Protein AF-A0A0D7CIS0-F1 (afdb_monomer)

Mean predicted aligned error: 7.15 Å

Nearest PDB structures (foldseek):
  2kg6-assembly1_A  TM=7.719E-01  e=3.380E-04  Streptomyces coelicolor
  8xks-assembly1_R  TM=7.850E-01  e=1.006E-02  Chlamydomonas reinhardtii
  2mvu-assembly1_A  TM=7.576E-01  e=1.455E-02  Streptomyces coelicolor A3(2)
  2lte-assembly1_A  TM=6.528E-01  e=1.687E-02  Pseudomonas aeruginosa 2192
  2cg5-assembly1_B  TM=5.582E-01  e=2.827E-02  Homo sapiens

Secondary structure (DSSP, 8-state):
-----------HHHHHHHHHHHSTT-----STT-BHHHHT--HHHHHHHHHHHHHHHTEEE-TTS-S---BHHHHHHHEEE-----

Sequence (86 aa):
MSNNQGDMVIDEDVMRRCVGHVLPGVEDFSGLDTRFDEIGLDSMLLAELIVQLEEETDGMLDLHVTGRLETLRDLMLSLRPLREAE

Solvent-accessible surface area (backbone atoms only — not comparable to full-atom values): 5281 Å² total; per-residue (Å²): 136,84,84,78,77,63,79,51,85,77,53,69,68,57,53,53,52,35,49,34,67,68,38,75,87,60,86,78,72,93,50,49,82,40,40,35,76,80,75,67,50,46,77,67,48,48,52,52,37,50,52,47,44,26,72,76,63,55,29,40,77,41,77,88,66,64,58,88,71,53,26,53,43,50,51,50,74,28,34,31,56,58,69,80,86,125

Organism: NCBI:txid1240678

Radius of gyration: 13.14 Å; Cα contacts (8 Å, |Δi|>4): 82; chains: 1; bounding box: 40×24×37 Å

Foldseek 3Di:
DDPPQPQQDDDQVLLQVLCCVLQPPCNDDPTQQGFCVNSVNDPVSVVSSQVSCCVVRCWHFQPVQDDPPTTNNSRSRRIGHPPPPD

pLDDT: mean 80.14, std 15.18, range [33.94, 93.75]

Structure (mmCIF, N/CA/C/O backbone):
data_AF-A0A0D7CIS0-F1
#
_entry.id   AF-A0A0D7CIS0-F1
#
loop_
_atom_site.group_PDB
_atom_site.id
_atom_site.type_symbol
_atom_site.label_atom_id
_atom_site.label_alt_id
_atom_site.label_comp_id
_atom_site.label_asym_id
_atom_site.label_entity_id
_atom_site.label_seq_id
_atom_site.pdbx_PDB_ins_code
_atom_site.Cartn_x
_atom_site.Cartn_y
_atom_site.Cartn_z
_atom_site.occupancy
_atom_site.B_iso_or_equiv
_atom_site.auth_seq_id
_atom_site.auth_comp_id
_atom_site.auth_asym_id
_atom_site.auth_atom_id
_atom_site.pdbx_PDB_model_num
ATOM 1 N N . MET A 1 1 ? -29.210 -5.768 15.306 1.00 36.38 1 MET A N 1
ATOM 2 C CA . MET A 1 1 ? -27.999 -6.425 14.777 1.00 36.38 1 MET A CA 1
ATOM 3 C C . MET A 1 1 ? -27.231 -5.354 14.027 1.00 36.38 1 MET A C 1
ATOM 5 O O . MET A 1 1 ? -27.670 -4.963 12.955 1.00 36.38 1 MET A O 1
ATOM 9 N N . SER A 1 2 ? -26.210 -4.769 14.652 1.00 33.94 2 SER A N 1
ATOM 10 C CA . SER A 1 2 ? -25.459 -3.654 14.068 1.00 33.94 2 SER A CA 1
ATOM 11 C C . SER A 1 2 ? -24.348 -4.217 13.189 1.00 33.94 2 SER A C 1
ATOM 13 O O . SER A 1 2 ? -23.377 -4.769 13.700 1.00 33.94 2 SER A O 1
ATOM 15 N N . ASN A 1 3 ? -24.504 -4.108 11.871 1.00 41.25 3 ASN A N 1
ATOM 16 C CA . ASN A 1 3 ? -23.423 -4.357 10.922 1.00 41.25 3 ASN A CA 1
ATOM 17 C C . ASN A 1 3 ? -22.446 -3.172 10.996 1.00 41.25 3 ASN A C 1
ATOM 19 O O . ASN A 1 3 ? -22.520 -2.246 10.197 1.00 41.25 3 ASN A O 1
ATOM 23 N N . ASN A 1 4 ? -21.544 -3.181 11.980 1.00 40.69 4 ASN A N 1
ATOM 24 C CA . ASN A 1 4 ? -20.392 -2.277 12.021 1.00 40.69 4 ASN A CA 1
ATOM 25 C C . ASN A 1 4 ? -19.314 -2.792 11.047 1.00 40.69 4 ASN A C 1
ATOM 27 O O . ASN A 1 4 ? -18.231 -3.202 11.465 1.00 40.69 4 ASN A O 1
ATOM 31 N N . GLN A 1 5 ? -19.606 -2.834 9.744 1.00 47.66 5 GLN A N 1
ATOM 32 C CA . GLN A 1 5 ? -18.531 -2.832 8.749 1.00 47.66 5 GLN A CA 1
ATOM 33 C C . GLN A 1 5 ? -17.918 -1.430 8.806 1.00 47.66 5 GLN A C 1
ATOM 35 O O . GLN A 1 5 ? -18.426 -0.495 8.199 1.00 47.66 5 GLN A O 1
ATOM 40 N N . GLY A 1 6 ? -16.912 -1.263 9.665 1.00 51.72 6 GLY A N 1
ATOM 41 C CA . GLY A 1 6 ? -16.083 -0.068 9.675 1.00 51.72 6 GLY A CA 1
ATOM 42 C C . GLY A 1 6 ? -15.237 -0.111 8.416 1.00 51.72 6 GLY A C 1
ATOM 43 O O . GLY A 1 6 ? -14.246 -0.836 8.372 1.00 51.72 6 GLY A O 1
ATOM 44 N N . ASP A 1 7 ? -15.682 0.577 7.372 1.00 57.94 7 ASP A N 1
ATOM 45 C CA . ASP A 1 7 ? -14.835 0.826 6.216 1.00 57.94 7 ASP A CA 1
ATOM 46 C C . ASP A 1 7 ? -13.707 1.760 6.660 1.00 57.94 7 ASP A C 1
ATOM 48 O O . ASP A 1 7 ? -13.951 2.832 7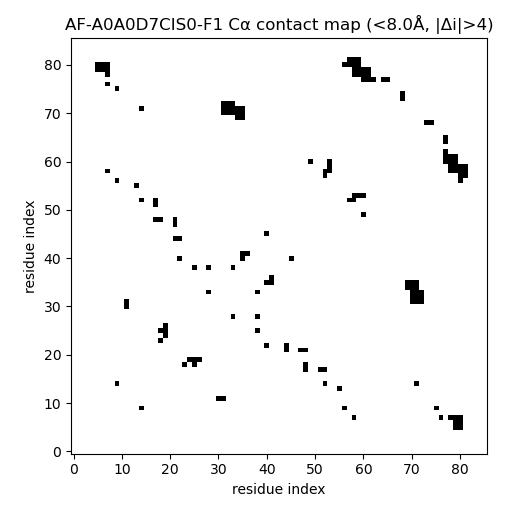.219 1.00 57.94 7 ASP A O 1
ATOM 52 N N . MET A 1 8 ? -12.467 1.320 6.454 1.00 67.00 8 MET A N 1
ATOM 53 C CA . MET A 1 8 ? -11.297 2.160 6.652 1.00 67.00 8 MET A CA 1
ATOM 54 C C . MET A 1 8 ? -11.110 2.995 5.390 1.00 67.00 8 MET A C 1
ATOM 56 O O . MET A 1 8 ? -11.004 2.454 4.291 1.00 67.00 8 MET A O 1
ATOM 60 N N . VAL A 1 9 ? -11.099 4.317 5.538 1.00 69.31 9 VAL A N 1
ATOM 61 C CA . VAL A 1 9 ? -10.766 5.223 4.438 1.00 69.31 9 VAL A CA 1
ATOM 62 C C . VAL A 1 9 ? -9.296 5.577 4.589 1.00 69.31 9 VAL A C 1
ATOM 64 O O . VAL A 1 9 ? -8.936 6.347 5.476 1.00 69.31 9 VAL A O 1
ATOM 67 N N . ILE A 1 10 ? -8.450 4.983 3.751 1.00 75.62 10 ILE A N 1
ATOM 68 C CA . ILE A 1 10 ? -7.030 5.336 3.689 1.00 75.62 10 ILE A CA 1
ATOM 69 C C . ILE A 1 10 ? -6.896 6.550 2.781 1.00 75.62 10 ILE A C 1
ATOM 71 O O . ILE A 1 10 ? -7.408 6.553 1.661 1.00 75.62 10 ILE A O 1
ATOM 75 N N . ASP A 1 11 ? -6.222 7.582 3.278 1.00 83.06 11 ASP A N 1
ATOM 76 C CA . ASP A 1 11 ? -5.876 8.744 2.470 1.00 83.06 11 ASP A CA 1
ATOM 77 C C . ASP A 1 11 ? -4.910 8.326 1.346 1.00 83.06 11 ASP A C 1
ATOM 79 O O . ASP A 1 11 ? -3.968 7.557 1.563 1.00 83.06 11 ASP A O 1
ATOM 83 N N . GLU A 1 12 ? -5.124 8.845 0.139 1.00 83.94 12 GLU A N 1
ATOM 84 C CA . GLU A 1 12 ? -4.232 8.605 -0.995 1.00 83.94 12 GLU A CA 1
ATOM 85 C C . GLU A 1 12 ? -2.796 9.055 -0.681 1.00 83.94 12 GLU A C 1
ATOM 87 O O . GLU A 1 12 ? -1.841 8.404 -1.111 1.00 83.94 12 GLU A O 1
ATOM 92 N N . ASP A 1 13 ? -2.629 10.096 0.138 1.00 86.94 13 ASP A N 1
ATOM 93 C CA . ASP A 1 13 ? -1.318 10.555 0.591 1.00 86.94 13 ASP A CA 1
ATOM 94 C C . ASP A 1 13 ? -0.601 9.503 1.452 1.00 86.94 13 ASP A C 1
ATOM 96 O O . ASP A 1 13 ? 0.609 9.311 1.316 1.00 86.94 13 ASP A O 1
ATOM 100 N N . VAL A 1 14 ? -1.326 8.771 2.307 1.00 88.31 14 VAL A N 1
ATOM 101 C CA . VAL A 1 14 ? -0.755 7.669 3.103 1.00 88.31 14 VAL A CA 1
ATOM 102 C C . VAL A 1 14 ? -0.295 6.548 2.179 1.00 88.31 14 VAL A C 1
ATOM 104 O O . VAL A 1 14 ? 0.833 6.074 2.311 1.00 88.31 14 VAL A O 1
ATOM 107 N N . MET A 1 15 ? -1.121 6.178 1.196 1.00 89.19 15 MET A N 1
ATOM 108 C CA . MET A 1 15 ? -0.753 5.172 0.199 1.00 89.19 15 MET A CA 1
ATOM 109 C C . MET A 1 15 ? 0.503 5.590 -0.576 1.00 89.19 15 MET A C 1
ATOM 111 O O . MET A 1 15 ? 1.435 4.797 -0.702 1.00 89.19 15 MET A O 1
ATOM 115 N N . ARG A 1 16 ? 0.581 6.846 -1.040 1.00 89.38 16 ARG A N 1
ATOM 116 C CA . ARG A 1 16 ? 1.765 7.386 -1.732 1.00 89.38 16 ARG A CA 1
ATOM 117 C C . ARG A 1 16 ? 3.020 7.303 -0.871 1.00 89.38 16 ARG A C 1
ATOM 119 O O . ARG A 1 16 ? 4.060 6.883 -1.372 1.00 89.38 16 ARG A O 1
ATOM 126 N N . ARG A 1 17 ? 2.932 7.649 0.417 1.00 90.00 17 ARG A N 1
ATOM 127 C CA . ARG A 1 17 ? 4.065 7.521 1.348 1.00 90.00 17 ARG A CA 1
ATOM 128 C C . ARG A 1 17 ? 4.504 6.069 1.526 1.00 90.00 17 ARG A C 1
ATOM 130 O O . ARG A 1 17 ? 5.701 5.807 1.461 1.00 90.00 17 ARG A O 1
ATOM 137 N N . CYS A 1 18 ? 3.564 5.141 1.707 1.00 91.81 18 CYS A N 1
ATOM 138 C CA . CYS A 1 18 ? 3.881 3.722 1.891 1.00 91.81 18 CYS A CA 1
ATOM 139 C C . CYS A 1 18 ? 4.519 3.122 0.630 1.00 91.81 18 CYS A C 1
ATOM 141 O O . CYS A 1 18 ? 5.547 2.457 0.711 1.00 91.81 18 CYS A O 1
ATOM 143 N N . VAL A 1 19 ? 3.971 3.428 -0.550 1.00 91.44 19 VAL A N 1
ATOM 144 C CA . VAL A 1 19 ? 4.554 3.010 -1.834 1.00 91.44 19 VAL A CA 1
ATOM 145 C C . VAL A 1 19 ? 5.947 3.609 -2.021 1.00 91.44 19 VAL A C 1
ATOM 147 O O . VAL A 1 19 ? 6.867 2.882 -2.376 1.00 91.44 19 VAL A O 1
ATOM 150 N N . GLY A 1 20 ? 6.139 4.899 -1.734 1.00 91.31 20 GLY A N 1
ATOM 151 C CA . GLY A 1 20 ? 7.449 5.549 -1.839 1.00 91.31 20 GLY A CA 1
ATOM 152 C C . GLY A 1 20 ? 8.495 5.008 -0.856 1.00 91.31 20 GLY A C 1
ATOM 153 O O . GLY A 1 20 ? 9.689 5.087 -1.140 1.00 91.31 20 GLY A O 1
ATOM 154 N N . HIS A 1 21 ? 8.062 4.443 0.275 1.00 91.00 21 HIS A N 1
ATOM 155 C CA . HIS A 1 21 ? 8.942 3.774 1.232 1.00 91.00 21 HIS A CA 1
ATOM 156 C C . HIS A 1 21 ? 9.463 2.441 0.685 1.00 91.00 21 HIS A C 1
ATOM 158 O O . HIS A 1 21 ? 10.669 2.207 0.673 1.00 91.00 21 HIS A O 1
ATOM 164 N N . VAL A 1 22 ? 8.554 1.598 0.194 1.00 91.88 22 VAL A N 1
ATOM 165 C CA . VAL A 1 22 ? 8.866 0.252 -0.313 1.00 91.88 22 VAL A CA 1
ATOM 166 C C . VAL A 1 22 ? 9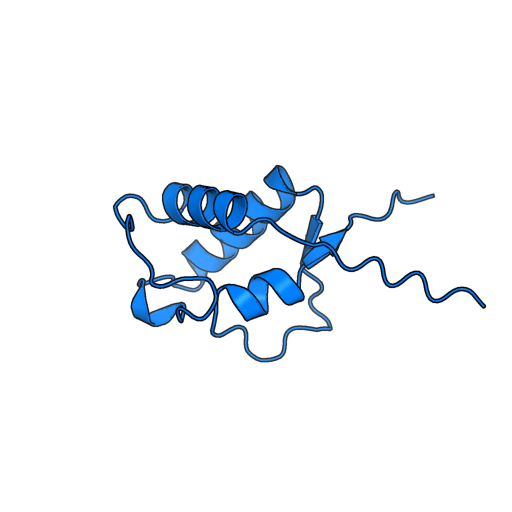.535 0.299 -1.685 1.00 91.88 22 VAL A C 1
ATOM 168 O O . VAL A 1 22 ? 10.363 -0.544 -2.027 1.00 91.88 22 VAL A O 1
ATOM 171 N N . LEU A 1 23 ? 9.189 1.304 -2.486 1.00 90.06 23 LEU A N 1
ATOM 172 C CA . LEU A 1 23 ? 9.619 1.435 -3.867 1.00 90.06 23 LEU A CA 1
ATOM 173 C C . LEU A 1 23 ? 10.282 2.803 -4.113 1.00 90.06 23 LEU A C 1
ATOM 175 O O . LEU A 1 23 ? 9.727 3.667 -4.803 1.00 90.06 23 LEU A O 1
ATOM 179 N N . PRO A 1 24 ? 11.483 3.029 -3.549 1.00 81.75 24 PRO A N 1
ATOM 180 C CA . PRO A 1 24 ? 12.169 4.307 -3.657 1.00 81.75 24 PRO A CA 1
ATOM 181 C C . PRO A 1 24 ? 12.459 4.651 -5.124 1.00 81.75 24 PRO A C 1
ATOM 183 O O . PRO A 1 24 ? 13.096 3.887 -5.848 1.00 81.75 24 PRO A O 1
ATOM 186 N N . GLY A 1 25 ? 11.999 5.828 -5.555 1.00 81.56 25 GLY A N 1
ATOM 187 C CA . GLY A 1 25 ? 12.124 6.311 -6.936 1.00 81.56 25 GLY A CA 1
ATOM 188 C C . GLY A 1 25 ? 10.851 6.190 -7.777 1.00 81.56 25 GLY A C 1
ATOM 189 O O . GLY A 1 25 ? 10.822 6.714 -8.890 1.00 81.56 25 GLY A O 1
ATOM 190 N N . VAL A 1 26 ? 9.785 5.572 -7.257 1.00 79.44 26 VAL A N 1
ATOM 191 C CA . VAL A 1 26 ? 8.443 5.694 -7.841 1.00 79.44 26 VAL A CA 1
ATOM 192 C C . VAL A 1 26 ? 7.766 6.924 -7.256 1.00 79.44 26 VAL A C 1
ATOM 194 O O . VAL A 1 26 ? 7.075 6.878 -6.245 1.00 79.44 26 VAL A O 1
ATOM 197 N N . GLU A 1 27 ? 8.036 8.061 -7.891 1.00 68.81 27 GLU A N 1
ATOM 198 C CA . GLU A 1 27 ? 7.519 9.365 -7.463 1.00 68.81 27 GLU A CA 1
ATOM 199 C C . GLU A 1 27 ? 6.151 9.687 -8.082 1.00 68.81 27 GLU A C 1
ATOM 201 O O . GLU A 1 27 ? 5.448 10.565 -7.588 1.00 68.81 27 GLU A O 1
ATOM 206 N N . ASP A 1 28 ? 5.750 8.971 -9.138 1.00 68.06 28 ASP A N 1
ATOM 207 C CA . ASP A 1 28 ? 4.595 9.361 -9.946 1.00 68.06 28 ASP A CA 1
ATOM 208 C C . ASP A 1 28 ? 3.841 8.141 -10.495 1.00 68.06 28 ASP A C 1
ATOM 210 O O . ASP A 1 28 ? 3.984 7.739 -11.651 1.00 68.06 28 ASP A O 1
ATOM 214 N N . PHE A 1 29 ? 3.042 7.509 -9.634 1.00 80.00 29 PHE A N 1
ATOM 215 C CA . PHE A 1 29 ? 1.983 6.609 -10.085 1.00 80.00 29 PHE A CA 1
ATOM 216 C C . PHE A 1 29 ? 0.680 7.400 -10.258 1.00 80.00 29 PHE A C 1
ATOM 218 O O . PHE A 1 29 ? 0.385 8.329 -9.497 1.00 80.00 29 PHE A O 1
ATOM 225 N N . SER A 1 30 ? -0.114 7.038 -11.268 1.00 80.00 30 SER A N 1
ATOM 226 C CA . SER A 1 30 ? -1.267 7.807 -11.767 1.00 80.00 30 SER A CA 1
ATOM 227 C C . SER A 1 30 ? -2.500 7.777 -10.847 1.00 80.00 30 SER A C 1
AT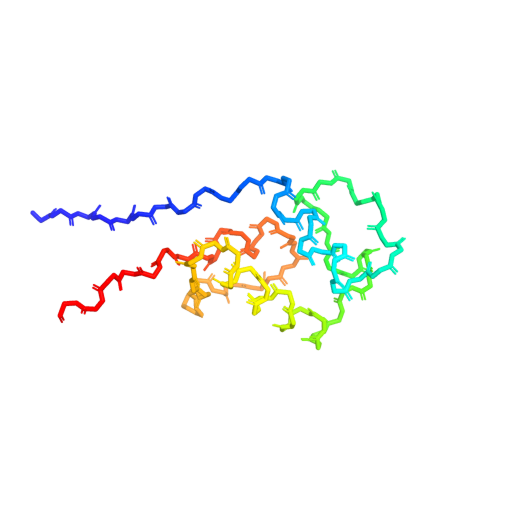OM 229 O O . SER A 1 30 ? -3.595 8.155 -11.262 1.00 80.00 30 SER A O 1
ATOM 231 N N . GLY A 1 31 ? -2.322 7.373 -9.586 1.00 83.69 31 GLY A N 1
ATOM 232 C CA . GLY A 1 31 ? -3.360 7.246 -8.564 1.00 83.69 31 GLY A CA 1
ATOM 233 C C . GLY A 1 31 ? -3.648 5.794 -8.174 1.00 83.69 31 GLY A C 1
ATOM 234 O O . GLY A 1 31 ? -2.958 4.864 -8.591 1.00 83.69 31 GLY A O 1
ATOM 235 N N . LEU A 1 32 ? -4.685 5.588 -7.358 1.00 87.69 32 LEU A N 1
ATOM 236 C CA . LEU A 1 32 ? -4.993 4.283 -6.749 1.00 87.69 32 LEU A CA 1
ATOM 237 C C . LEU A 1 32 ? -5.376 3.184 -7.758 1.00 87.69 32 LEU A C 1
ATOM 239 O O . LEU A 1 32 ? -5.263 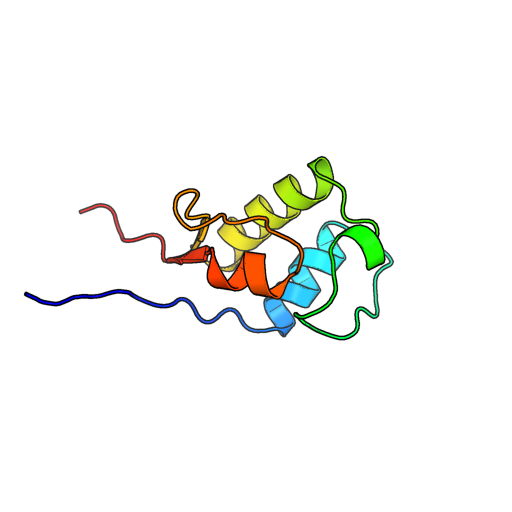2.005 -7.445 1.00 87.69 32 LEU A O 1
ATOM 243 N N . ASP A 1 33 ? -5.798 3.546 -8.968 1.00 90.69 33 ASP A N 1
ATOM 244 C CA . ASP A 1 33 ? -6.123 2.578 -10.025 1.00 90.69 33 ASP A CA 1
ATOM 245 C C . ASP A 1 33 ? -4.876 2.020 -10.740 1.00 90.69 33 ASP A C 1
ATOM 247 O O . ASP A 1 33 ? -5.004 1.162 -11.612 1.00 90.69 33 ASP A O 1
ATOM 251 N N . THR A 1 34 ? -3.674 2.486 -10.369 1.00 91.44 34 THR A N 1
ATOM 252 C CA . THR A 1 34 ? -2.407 1.967 -10.903 1.00 91.44 34 THR A CA 1
ATOM 253 C C . THR A 1 34 ? -2.247 0.498 -10.541 1.00 91.44 34 THR A C 1
ATOM 255 O O . THR A 1 34 ? -2.441 0.104 -9.382 1.00 91.44 34 THR A O 1
ATOM 258 N N . ARG A 1 35 ? -1.861 -0.311 -11.528 1.00 91.94 35 ARG A N 1
ATOM 259 C CA . ARG A 1 35 ? -1.624 -1.734 -11.317 1.00 91.94 35 ARG A CA 1
ATOM 260 C C . ARG A 1 35 ? -0.247 -1.989 -10.718 1.00 91.94 35 ARG A C 1
ATOM 262 O O . ARG A 1 35 ? 0.712 -1.269 -10.987 1.00 91.94 35 ARG A O 1
ATOM 269 N N . PHE A 1 36 ? -0.122 -3.057 -9.939 1.00 91.50 36 PHE A N 1
ATOM 270 C CA . PHE A 1 36 ? 1.150 -3.421 -9.307 1.00 91.50 36 PHE A CA 1
ATOM 271 C C . PHE A 1 36 ? 2.269 -3.683 -10.325 1.00 91.50 36 PHE A C 1
ATOM 273 O O . PHE A 1 36 ? 3.405 -3.259 -10.123 1.00 91.50 36 PHE A O 1
ATOM 280 N N . ASP A 1 37 ? 1.944 -4.321 -11.451 1.00 91.06 37 ASP A N 1
ATOM 281 C CA . ASP A 1 37 ? 2.893 -4.613 -12.528 1.00 91.06 37 ASP A CA 1
ATOM 282 C C . ASP A 1 37 ? 3.374 -3.355 -13.271 1.00 91.06 37 ASP A C 1
ATOM 284 O O . ASP A 1 37 ? 4.499 -3.344 -13.769 1.00 91.06 37 ASP A O 1
ATOM 288 N N . GLU A 1 38 ? 2.579 -2.282 -13.300 1.00 91.12 38 GLU A N 1
ATOM 289 C CA . GLU A 1 38 ? 2.944 -1.003 -13.930 1.00 91.12 38 GLU A CA 1
ATOM 290 C C . GLU A 1 38 ? 4.024 -0.247 -13.150 1.00 91.12 38 GLU A C 1
ATOM 292 O O . GLU A 1 38 ? 4.850 0.438 -13.754 1.00 91.12 38 GLU A O 1
ATOM 297 N N . ILE A 1 39 ? 4.046 -0.397 -11.823 1.00 89.44 39 ILE A N 1
ATOM 298 C CA . ILE A 1 39 ? 5.063 0.211 -10.953 1.00 89.44 39 ILE A CA 1
ATOM 299 C C . ILE A 1 39 ? 6.186 -0.763 -10.589 1.00 89.44 39 ILE A C 1
ATOM 301 O O . ILE A 1 39 ? 7.136 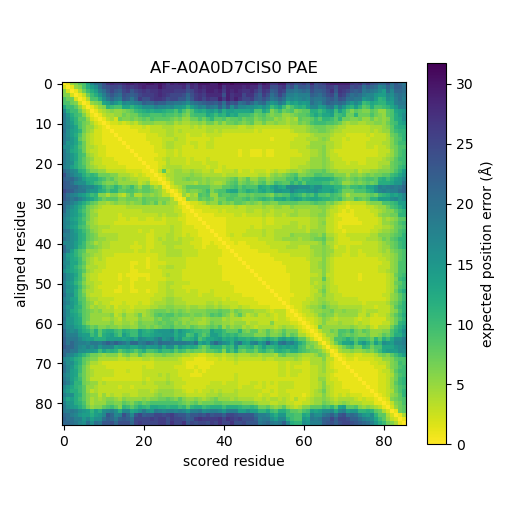-0.369 -9.932 1.00 89.44 39 ILE A O 1
ATOM 305 N N . GLY A 1 40 ? 6.12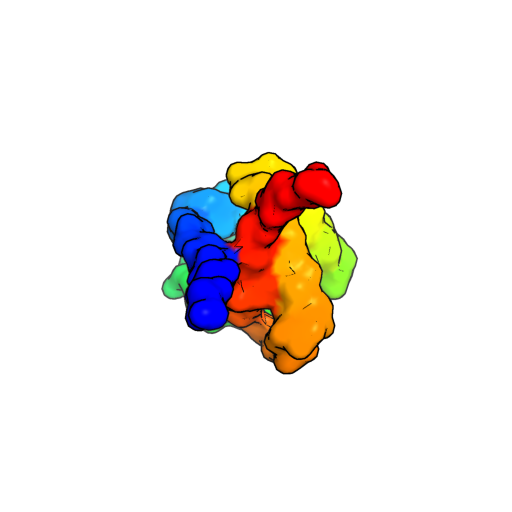9 -2.023 -11.028 1.00 89.81 40 GLY A N 1
ATOM 306 C CA . GLY A 1 40 ? 7.139 -3.025 -10.674 1.00 89.81 40 GLY A CA 1
ATOM 307 C C . GLY A 1 40 ? 7.037 -3.516 -9.227 1.00 89.81 40 GLY A C 1
ATOM 308 O O . GLY A 1 40 ? 8.032 -3.958 -8.656 1.00 89.81 40 GLY A O 1
ATOM 309 N N . LEU A 1 41 ? 5.842 -3.452 -8.636 1.00 91.44 41 LEU A N 1
ATOM 310 C CA . LEU A 1 41 ? 5.553 -4.001 -7.317 1.00 91.44 41 LEU A CA 1
ATOM 311 C C . LEU A 1 41 ? 5.371 -5.521 -7.435 1.00 91.44 41 LEU A C 1
ATOM 313 O O . LEU A 1 41 ? 4.315 -6.018 -7.830 1.00 91.44 41 LEU A O 1
ATOM 317 N N . ASP A 1 42 ? 6.430 -6.268 -7.130 1.00 91.00 42 ASP A N 1
ATOM 318 C CA . ASP A 1 42 ? 6.378 -7.728 -7.079 1.00 91.00 42 ASP A CA 1
ATOM 319 C C . ASP A 1 42 ? 5.717 -8.240 -5.785 1.00 91.00 42 ASP A C 1
ATOM 321 O O . ASP A 1 42 ? 5.312 -7.476 -4.912 1.00 91.00 42 ASP A O 1
ATOM 325 N N . SER A 1 43 ? 5.591 -9.561 -5.640 1.00 89.31 43 SER A N 1
ATOM 326 C CA . SER A 1 43 ? 4.960 -10.164 -4.460 1.00 89.31 43 SER A CA 1
ATOM 327 C C . SER A 1 43 ? 5.704 -9.902 -3.147 1.00 89.31 43 SER A C 1
ATOM 329 O O . SER A 1 43 ? 5.080 -9.934 -2.090 1.00 89.31 43 SER A O 1
ATOM 331 N N . MET A 1 44 ? 7.025 -9.701 -3.191 1.00 92.62 44 MET A N 1
ATOM 332 C CA . MET A 1 44 ? 7.827 -9.433 -1.997 1.00 92.62 44 MET A CA 1
ATOM 333 C C . MET A 1 44 ? 7.6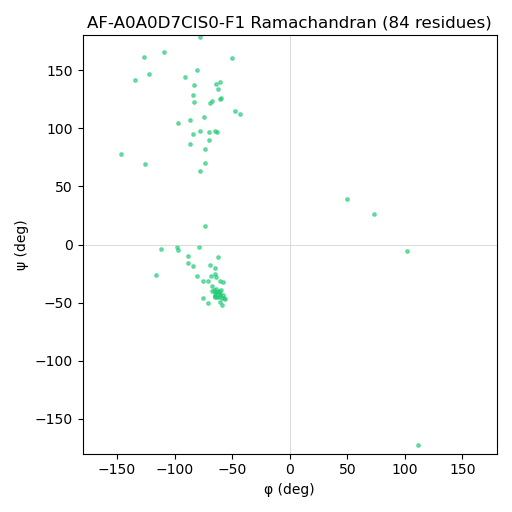07 -7.993 -1.537 1.00 92.62 44 MET A C 1
ATOM 335 O O . MET A 1 44 ? 7.314 -7.760 -0.368 1.00 92.62 44 MET A O 1
ATOM 339 N N . LEU A 1 45 ? 7.647 -7.053 -2.479 1.00 92.62 45 LEU A N 1
ATOM 340 C CA . LEU A 1 45 ? 7.377 -5.641 -2.236 1.00 92.62 45 LEU A CA 1
ATOM 341 C C . LEU A 1 45 ? 5.909 -5.405 -1.863 1.00 92.62 45 LEU A C 1
ATOM 343 O O . LEU A 1 45 ? 5.615 -4.598 -0.992 1.00 92.62 45 LEU A O 1
ATOM 347 N N . LEU A 1 46 ? 4.968 -6.149 -2.449 1.00 91.31 46 LEU A N 1
ATOM 348 C CA . LEU A 1 46 ? 3.564 -6.095 -2.041 1.00 91.31 46 LEU A CA 1
ATOM 349 C C . LEU A 1 46 ? 3.385 -6.516 -0.576 1.00 91.31 46 LEU A C 1
ATOM 351 O O . LEU A 1 46 ? 2.619 -5.883 0.145 1.00 91.31 46 LEU A O 1
ATOM 355 N N . ALA A 1 47 ? 4.092 -7.556 -0.123 1.00 90.88 47 ALA A N 1
ATOM 356 C CA . ALA A 1 47 ? 4.049 -7.976 1.276 1.00 90.88 47 ALA A CA 1
ATOM 357 C C . ALA A 1 47 ? 4.623 -6.900 2.212 1.00 90.88 47 ALA A C 1
ATOM 359 O O . ALA A 1 47 ? 4.038 -6.626 3.256 1.00 90.88 47 ALA A O 1
ATOM 360 N N . GLU A 1 48 ? 5.724 -6.258 1.822 1.00 93.75 48 GLU A N 1
ATOM 361 C CA . GLU A 1 48 ? 6.313 -5.138 2.565 1.00 93.75 48 GLU A CA 1
ATOM 362 C C . GLU A 1 48 ? 5.374 -3.922 2.612 1.00 93.75 48 GLU A C 1
ATOM 364 O O . GLU A 1 48 ? 5.187 -3.320 3.666 1.00 93.75 48 GLU A O 1
ATOM 369 N N . LEU A 1 49 ? 4.699 -3.615 1.500 1.00 92.56 49 LEU A N 1
ATOM 370 C CA . LEU A 1 49 ? 3.700 -2.549 1.422 1.00 92.56 49 LEU A CA 1
ATOM 371 C C . LEU A 1 49 ? 2.501 -2.818 2.332 1.00 92.56 49 LEU A C 1
ATOM 373 O O . LEU A 1 49 ? 2.014 -1.892 2.974 1.00 92.56 49 LEU A O 1
ATOM 377 N N . ILE A 1 50 ? 2.032 -4.068 2.399 1.00 91.19 50 ILE A N 1
ATOM 378 C CA . ILE A 1 50 ? 0.969 -4.463 3.327 1.00 91.19 50 ILE A CA 1
ATOM 379 C C . ILE A 1 50 ? 1.407 -4.168 4.762 1.00 91.19 50 ILE A C 1
ATOM 381 O O . ILE A 1 50 ? 0.701 -3.442 5.449 1.00 91.19 50 ILE A O 1
ATOM 385 N N . VAL A 1 51 ? 2.584 -4.642 5.182 1.00 91.69 51 VAL A N 1
ATOM 386 C CA . VAL A 1 51 ? 3.102 -4.399 6.541 1.00 91.69 51 VAL A CA 1
ATOM 387 C C . VAL A 1 51 ? 3.203 -2.900 6.835 1.00 91.69 51 VAL A C 1
ATOM 389 O O . VAL A 1 51 ? 2.723 -2.446 7.870 1.00 91.69 51 VAL A O 1
ATOM 392 N N . GLN A 1 52 ? 3.744 -2.109 5.905 1.00 92.62 52 GLN A N 1
ATOM 393 C CA . GLN A 1 52 ? 3.856 -0.660 6.074 1.00 92.62 5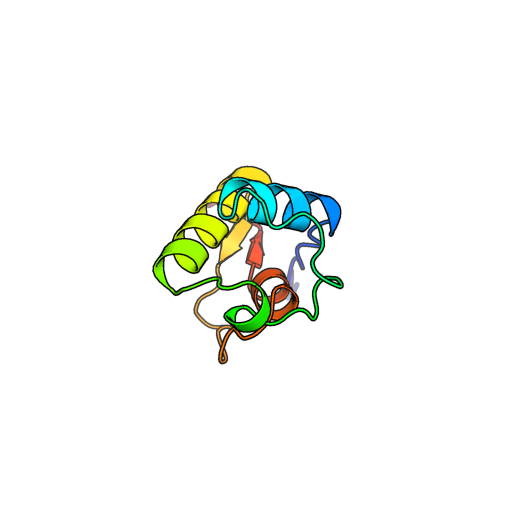2 GLN A CA 1
ATOM 394 C C . GLN A 1 52 ? 2.486 0.023 6.222 1.00 92.62 52 GLN A C 1
ATOM 396 O O . GLN A 1 52 ? 2.336 0.947 7.021 1.00 92.62 52 GLN A O 1
ATOM 401 N N . LEU A 1 53 ? 1.480 -0.416 5.459 1.00 90.50 53 LEU A N 1
ATOM 402 C CA . LEU A 1 53 ? 0.114 0.098 5.569 1.00 90.50 53 LEU A CA 1
ATOM 403 C C . LEU A 1 53 ? -0.527 -0.292 6.901 1.00 90.50 53 LEU A C 1
ATOM 405 O O . LEU A 1 53 ? -1.210 0.538 7.497 1.00 90.50 53 LEU A O 1
ATOM 409 N N . GLU A 1 54 ? -0.313 -1.518 7.377 1.00 89.38 54 GLU A N 1
ATOM 410 C CA . GLU A 1 54 ? -0.802 -1.971 8.683 1.00 89.38 54 GLU A CA 1
ATOM 411 C C . GLU A 1 54 ? -0.207 -1.119 9.817 1.00 89.38 54 GLU A C 1
ATOM 413 O O . GLU A 1 54 ? -0.949 -0.647 10.679 1.00 89.38 54 GLU A O 1
ATOM 418 N N . GLU A 1 55 ? 1.094 -0.815 9.759 1.00 89.75 55 GLU A N 1
ATOM 419 C CA . GLU A 1 55 ? 1.776 0.059 10.724 1.00 89.75 55 GLU A CA 1
ATOM 420 C C . GLU A 1 55 ? 1.295 1.522 10.672 1.00 89.75 55 GLU A C 1
ATOM 422 O O . GLU A 1 55 ? 1.145 2.160 11.714 1.00 89.75 55 GLU A O 1
ATOM 427 N N . GLU A 1 56 ? 1.037 2.071 9.479 1.00 89.25 56 GLU A N 1
ATOM 428 C CA . GLU A 1 56 ? 0.624 3.476 9.310 1.00 89.25 56 GLU A CA 1
ATOM 429 C C . GLU A 1 56 ? -0.866 3.720 9.583 1.00 89.25 56 GLU A C 1
ATOM 431 O O . GLU A 1 56 ? -1.251 4.840 9.927 1.00 89.25 56 GLU A O 1
ATOM 436 N N . THR A 1 57 ? -1.720 2.711 9.387 1.00 85.06 57 THR A N 1
ATOM 437 C CA . THR A 1 57 ? -3.186 2.878 9.430 1.00 85.06 57 THR A CA 1
ATOM 438 C C . THR A 1 57 ? -3.866 2.192 10.609 1.00 85.06 57 THR A C 1
ATOM 440 O O . THR A 1 57 ? -5.074 2.362 10.767 1.00 85.06 57 THR A O 1
ATOM 443 N N . ASP A 1 58 ? -3.116 1.448 11.434 1.00 83.56 58 ASP A N 1
ATOM 444 C CA . ASP A 1 58 ? -3.667 0.545 12.461 1.00 83.56 58 ASP A CA 1
ATOM 445 C C . ASP A 1 58 ? -4.754 -0.372 11.857 1.00 83.56 58 ASP A C 1
ATOM 447 O O . ASP A 1 58 ? -5.839 -0.606 12.400 1.00 83.56 58 ASP A O 1
ATOM 451 N N . GLY A 1 59 ? -4.479 -0.813 10.629 1.00 84.88 59 GLY A N 1
ATOM 452 C CA . GLY A 1 59 ? -5.327 -1.669 9.816 1.00 84.88 59 GLY A CA 1
ATOM 453 C C . GLY A 1 59 ? -4.736 -3.067 9.692 1.00 84.88 59 GLY A C 1
ATOM 454 O O . GLY A 1 59 ? -3.573 -3.295 9.998 1.00 84.88 59 GLY A O 1
ATOM 455 N N . MET A 1 60 ? -5.542 -4.013 9.224 1.00 87.12 60 MET A N 1
ATOM 456 C CA . MET A 1 60 ? -5.122 -5.373 8.901 1.00 87.12 60 MET A CA 1
ATOM 457 C C . MET A 1 60 ? -5.703 -5.786 7.559 1.00 87.12 60 MET A C 1
ATOM 459 O O . MET A 1 60 ? -6.860 -5.472 7.249 1.00 87.12 60 MET A O 1
ATOM 463 N N . LEU A 1 61 ? -4.924 -6.514 6.764 1.00 84.00 61 LEU A N 1
ATOM 464 C CA . LEU A 1 61 ? -5.408 -7.054 5.501 1.00 84.00 61 LEU A CA 1
ATOM 465 C C . LEU A 1 61 ? -6.443 -8.164 5.735 1.00 84.00 61 LEU A C 1
ATOM 467 O O . LEU A 1 61 ? -6.151 -9.206 6.325 1.00 84.00 61 LEU A O 1
ATOM 471 N N . ASP A 1 62 ? -7.653 -7.984 5.205 1.00 81.50 62 ASP A N 1
ATOM 472 C CA . ASP A 1 62 ? -8.677 -9.025 5.209 1.00 81.50 62 ASP A CA 1
ATOM 473 C C . ASP A 1 62 ? -8.477 -9.983 4.030 1.00 81.50 62 ASP A C 1
ATOM 475 O O . ASP A 1 62 ? -8.968 -9.782 2.916 1.00 81.50 62 ASP A O 1
ATOM 479 N N . LEU A 1 63 ? -7.776 -11.082 4.308 1.00 67.12 63 LEU A N 1
ATOM 480 C CA . LEU A 1 63 ? -7.502 -12.156 3.352 1.00 67.12 63 LEU A CA 1
ATOM 481 C C . LEU A 1 63 ? -8.761 -12.872 2.829 1.00 67.12 63 LEU A C 1
ATOM 483 O O . LEU A 1 63 ? -8.652 -13.651 1.887 1.00 67.12 63 LEU A O 1
ATOM 487 N N . HIS A 1 64 ? -9.949 -12.643 3.399 1.00 66.19 64 HIS A N 1
ATOM 488 C CA . HIS A 1 64 ? -11.192 -13.219 2.874 1.00 66.19 64 HIS A CA 1
ATOM 489 C C . HIS A 1 64 ? -11.789 -12.393 1.729 1.00 66.19 64 HIS A C 1
ATOM 491 O O . HIS A 1 64 ? -12.615 -12.910 0.974 1.00 66.19 64 HIS A O 1
ATOM 497 N N . VAL A 1 65 ? -11.379 -11.128 1.591 1.00 62.69 65 VAL A N 1
ATOM 498 C CA . VAL A 1 65 ? -11.849 -10.206 0.543 1.00 62.69 65 VAL A CA 1
ATOM 499 C C . VAL A 1 65 ? -10.882 -10.168 -0.644 1.00 62.69 65 VAL A C 1
ATOM 501 O O . VAL A 1 65 ? -11.207 -9.591 -1.679 1.00 62.69 65 VAL A O 1
ATOM 504 N N . THR A 1 66 ? -9.738 -10.857 -0.551 1.00 60.19 66 THR A N 1
ATOM 505 C CA . THR A 1 66 ? -8.719 -10.922 -1.604 1.00 60.19 66 THR A CA 1
ATOM 506 C C . THR A 1 66 ? -9.166 -11.813 -2.772 1.00 60.19 66 THR A C 1
ATOM 508 O O . THR A 1 66 ? -8.613 -12.868 -3.086 1.00 60.19 66 THR A O 1
ATOM 511 N N . GLY A 1 67 ? -10.149 -11.321 -3.531 1.00 61.94 67 GLY A N 1
ATOM 512 C CA . GLY A 1 67 ? -10.063 -11.446 -4.983 1.00 61.94 67 GLY A CA 1
ATOM 513 C C . GLY A 1 67 ? -8.693 -10.941 -5.453 1.00 61.94 67 GLY A C 1
ATOM 514 O O . GLY A 1 67 ? -8.000 -10.252 -4.706 1.00 61.94 67 GLY A O 1
ATOM 515 N N . ARG A 1 68 ? -8.265 -11.328 -6.662 1.00 72.31 68 ARG A N 1
ATOM 516 C CA . ARG A 1 68 ? -6.954 -10.929 -7.207 1.00 72.31 68 ARG A CA 1
ATOM 517 C C . ARG A 1 68 ? -6.688 -9.445 -6.924 1.00 72.31 68 ARG A C 1
ATOM 519 O O . ARG A 1 68 ? -7.389 -8.597 -7.461 1.00 72.31 68 ARG A O 1
ATOM 526 N N . LEU A 1 69 ? -5.710 -9.170 -6.061 1.00 86.44 69 LEU A N 1
ATOM 527 C CA . LEU A 1 69 ? -5.229 -7.820 -5.809 1.00 86.44 69 LEU A CA 1
ATOM 528 C C . LEU A 1 69 ? -4.391 -7.434 -7.024 1.00 86.44 69 LEU A C 1
ATOM 530 O O . LEU A 1 69 ? -3.333 -8.026 -7.247 1.00 86.44 69 LEU A O 1
ATOM 534 N N . GLU A 1 70 ? -4.892 -6.513 -7.840 1.00 90.81 70 GLU A N 1
ATOM 535 C CA . GLU A 1 70 ? -4.210 -6.091 -9.067 1.00 90.81 70 GLU A CA 1
ATOM 536 C C . GLU A 1 70 ? -3.798 -4.615 -9.010 1.00 90.81 70 GLU A C 1
ATOM 538 O O . GLU A 1 70 ? -2.815 -4.240 -9.652 1.00 90.81 70 GLU A O 1
ATOM 543 N N . THR A 1 71 ? -4.507 -3.800 -8.222 1.00 91.94 71 THR A N 1
ATOM 544 C CA . THR A 1 71 ? -4.300 -2.351 -8.085 1.00 91.94 71 THR A CA 1
ATOM 545 C C . THR A 1 71 ? -4.118 -1.902 -6.633 1.00 91.94 71 THR A C 1
ATOM 547 O O . THR A 1 71 ? -4.523 -2.584 -5.685 1.00 91.94 71 THR A O 1
ATOM 550 N N . LEU A 1 72 ? -3.559 -0.701 -6.439 1.00 90.31 72 LEU A N 1
ATOM 551 C CA . LEU A 1 72 ? -3.445 -0.071 -5.112 1.00 90.31 72 LEU A CA 1
ATOM 552 C C . LEU A 1 72 ? -4.821 0.159 -4.461 1.00 90.31 72 LEU A C 1
ATOM 554 O O . LEU A 1 72 ? -4.954 0.072 -3.239 1.00 90.31 72 LEU A O 1
ATOM 558 N N . ARG A 1 73 ? -5.862 0.403 -5.264 1.00 88.75 73 ARG A 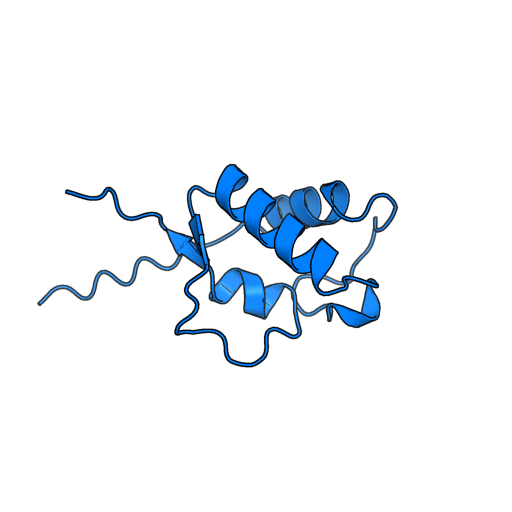N 1
ATOM 559 C CA . ARG A 1 73 ? -7.250 0.508 -4.805 1.00 88.75 73 ARG A CA 1
ATOM 560 C C . ARG A 1 73 ? -7.752 -0.817 -4.245 1.00 88.75 73 ARG A C 1
ATOM 562 O O . ARG A 1 73 ? -8.383 -0.803 -3.191 1.00 88.75 73 ARG A O 1
ATOM 569 N N . ASP A 1 74 ? -7.476 -1.937 -4.910 1.00 89.00 74 ASP A N 1
ATOM 570 C CA . ASP A 1 74 ? -7.896 -3.258 -4.422 1.00 89.00 74 ASP A CA 1
ATOM 571 C C . ASP A 1 74 ? -7.279 -3.550 -3.054 1.00 89.00 74 ASP A C 1
ATOM 573 O O . ASP A 1 74 ? -7.966 -4.010 -2.140 1.00 89.00 74 ASP A O 1
ATOM 577 N N . LEU A 1 75 ? -5.993 -3.222 -2.896 1.00 88.88 75 LEU A N 1
ATOM 578 C CA . LEU A 1 75 ? -5.288 -3.341 -1.623 1.00 88.88 75 LEU A CA 1
ATOM 579 C C . LEU A 1 75 ? -5.935 -2.471 -0.541 1.00 88.88 75 LEU A C 1
ATOM 581 O O . LEU A 1 75 ? -6.261 -2.970 0.533 1.00 88.88 75 LEU A O 1
ATOM 585 N N . MET A 1 76 ? -6.189 -1.196 -0.842 1.00 86.06 76 MET A N 1
ATOM 586 C CA . MET A 1 76 ? -6.845 -0.269 0.081 1.00 86.06 76 MET A CA 1
ATOM 587 C C . MET A 1 76 ? -8.215 -0.780 0.546 1.00 86.06 76 MET A C 1
ATOM 589 O O . MET A 1 76 ? -8.509 -0.767 1.737 1.00 86.06 76 MET A O 1
ATOM 593 N N . LEU A 1 77 ? -9.050 -1.247 -0.384 1.00 84.56 77 LEU A N 1
ATOM 594 C CA . LEU A 1 77 ? -10.393 -1.753 -0.085 1.00 84.56 77 LEU A CA 1
ATOM 595 C C . LEU A 1 77 ? -10.378 -3.082 0.686 1.00 84.56 77 LEU A C 1
ATOM 597 O O . LEU A 1 77 ? -11.391 -3.464 1.275 1.00 84.56 77 LEU A O 1
ATOM 601 N N . SER A 1 78 ? -9.242 -3.781 0.677 1.00 86.62 78 SER A N 1
ATOM 602 C CA . SER A 1 78 ? -9.042 -5.037 1.400 1.00 86.62 78 SER A CA 1
ATOM 603 C C . SER A 1 78 ? -8.552 -4.828 2.833 1.00 86.62 78 SER A C 1
ATOM 605 O O . SER A 1 78 ? -8.538 -5.782 3.610 1.00 86.62 78 SER A O 1
ATOM 607 N N . LEU A 1 79 ? -8.167 -3.608 3.212 1.00 85.69 79 LEU A N 1
ATOM 608 C CA . LEU A 1 79 ? -7.755 -3.297 4.575 1.00 85.69 79 LEU A CA 1
ATOM 609 C C . LEU A 1 79 ? -8.974 -3.024 5.467 1.00 85.69 79 LEU A C 1
ATOM 611 O O . LEU A 1 79 ? -9.935 -2.348 5.089 1.00 85.69 79 LEU A O 1
ATOM 615 N N . ARG A 1 80 ? -8.939 -3.569 6.681 1.00 83.31 80 ARG A N 1
ATOM 616 C CA . ARG A 1 80 ? -9.962 -3.393 7.715 1.00 83.31 80 ARG A CA 1
ATOM 617 C C . ARG A 1 80 ? -9.318 -2.802 8.962 1.00 83.31 80 ARG A C 1
ATOM 619 O O . ARG A 1 80 ? -8.174 -3.137 9.244 1.00 83.31 80 ARG A O 1
ATOM 626 N N . PRO A 1 81 ? -10.030 -1.964 9.730 1.00 79.44 81 PRO A N 1
ATOM 627 C CA . PRO A 1 81 ? -9.485 -1.454 10.980 1.00 79.44 81 PRO A CA 1
ATOM 628 C C . PRO A 1 81 ? -9.195 -2.622 11.925 1.00 79.44 81 PRO A C 1
ATOM 630 O O . PRO A 1 81 ? -10.000 -3.562 12.014 1.00 79.44 81 PRO A O 1
ATOM 633 N N . LEU A 1 82 ? -8.074 -2.550 12.643 1.00 76.00 82 LEU A N 1
ATOM 634 C CA . LEU A 1 82 ? -7.771 -3.460 13.736 1.00 76.00 82 LEU A CA 1
ATOM 635 C C . LEU A 1 82 ? -8.849 -3.234 14.804 1.00 76.00 82 LEU A C 1
ATOM 637 O O . LEU A 1 82 ? -8.819 -2.267 15.560 1.00 76.00 82 LEU A O 1
ATOM 641 N N . ARG A 1 83 ? -9.902 -4.059 14.825 1.00 64.19 83 ARG A N 1
ATOM 642 C CA . ARG A 1 83 ? -10.860 -4.000 15.933 1.00 64.19 83 ARG A CA 1
ATOM 643 C C . ARG A 1 83 ? -10.067 -4.284 17.201 1.00 64.19 83 ARG A C 1
ATOM 645 O O . ARG A 1 83 ? -9.406 -5.321 17.251 1.00 64.19 83 ARG A O 1
ATOM 652 N N . GLU A 1 84 ? -10.147 -3.394 18.193 1.00 52.53 84 GLU A N 1
ATOM 653 C CA . GLU A 1 84 ? -9.672 -3.694 19.543 1.00 52.53 84 GLU A CA 1
ATOM 654 C C . GLU A 1 84 ? -10.237 -5.068 19.915 1.00 52.53 84 GLU A C 1
ATOM 656 O O . GLU A 1 84 ? -11.454 -5.276 19.923 1.00 52.53 84 GLU A O 1
ATOM 661 N N . ALA A 1 85 ? -9.344 -6.042 20.085 1.00 49.56 85 ALA A N 1
ATOM 662 C CA . ALA A 1 85 ? -9.712 -7.350 20.582 1.00 49.56 85 ALA A CA 1
ATOM 663 C C . ALA A 1 85 ? -10.196 -7.145 22.023 1.00 49.56 85 ALA A C 1
ATOM 665 O O . ALA A 1 85 ? -9.376 -6.990 22.926 1.00 49.56 85 ALA A O 1
ATOM 666 N N . GLU A 1 86 ? -11.515 -7.055 22.203 1.00 44.03 86 GLU A N 1
ATOM 667 C CA . GLU A 1 86 ? -12.160 -7.157 23.518 1.00 44.03 86 GLU A CA 1
ATOM 668 C C . GLU A 1 86 ? -11.862 -8.514 24.173 1.00 44.03 86 GLU A C 1
ATOM 670 O O . GLU A 1 86 ? -11.954 -9.557 23.477 1.00 44.03 86 GLU A O 1
#

InterPro domains:
  IPR006162 Phosphopantetheine attachment site [PS00012] (38-53)
  IPR009081 Phosphopantetheine binding ACP domain [PF00550] (16-75)
  IPR036736 ACP-like superfamily [G3DSA:1.10.1200.10] (11-80)
  IPR036736 ACP-like superfamily [SSF47336] (12-79)